Protein AF-A0A1M5ZUB9-F1 (afdb_monomer)

Organism: NCBI:txid1121420

Radius of gyration: 14.53 Å; Cα contacts (8 Å, |Δi|>4): 136; chains: 1; bounding box: 34×22×51 Å

Foldseek 3Di:
DDDPPPQDDKDKWKKFKAAPPQDLCVLVLLVVVVVVCVVFKAWDDKPPPPSVPRHVRSVCCNPPGIITIIIGSDDPVSVVVVDVVSGDIDIDTPD

Nearest PDB structures (foldseek):
  5etl-assembly2_B  TM=5.785E-01  e=8.683E-02  Escherichia coli
  8jde-assembly1_A  TM=3.654E-01  e=3.218E+00  Mus musculus
  8jdu-assembly1_A  TM=3.564E-01  e=2.841E+00  Mus musculus
  6fyc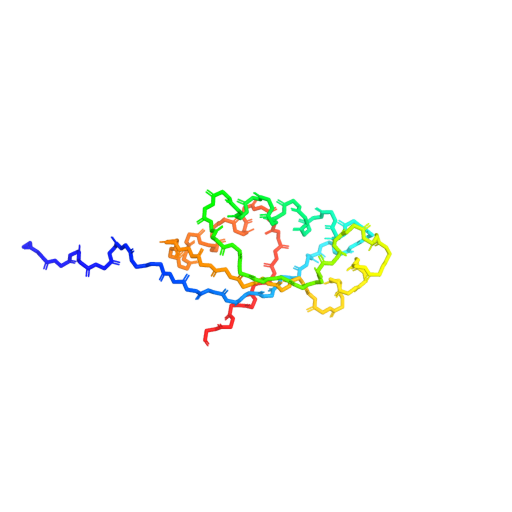-assembly1_B-2  TM=3.547E-01  e=5.637E+00  Streptomyces maritimus

Sequence (95 aa):
MMLKQAKNMEREYCITIHFEESGEADNEKALLLLYCMMKFADIIHYYPTDLVSDKECARIIKEEGFRIQFKTRYEPYELRAFFSKKCSFDIDVGI

Structure (mmCIF, N/CA/C/O backbone):
data_AF-A0A1M5ZUB9-F1
#
_entry.id   AF-A0A1M5ZUB9-F1
#
loop_
_atom_site.group_PDB
_atom_site.id
_atom_site.type_symbol
_atom_site.label_atom_id
_atom_site.label_alt_id
_atom_site.label_comp_id
_atom_site.label_asym_id
_atom_site.label_entity_id
_atom_site.label_seq_id
_atom_site.pdbx_PDB_ins_code
_atom_site.Cartn_x
_atom_site.Cartn_y
_atom_site.Cartn_z
_atom_site.occupancy
_atom_site.B_iso_or_equiv
_atom_site.auth_seq_id
_atom_site.auth_comp_id
_atom_site.auth_asym_id
_atom_site.auth_atom_id
_atom_site.pdbx_PDB_model_num
ATOM 1 N N . MET A 1 1 ? -18.624 4.166 37.215 1.00 50.47 1 MET A N 1
ATOM 2 C CA . MET A 1 1 ? -18.421 3.351 35.997 1.00 50.47 1 MET A CA 1
ATOM 3 C C . MET A 1 1 ? -19.287 3.979 34.920 1.00 50.47 1 MET A C 1
ATOM 5 O O . MET A 1 1 ? -20.479 4.010 35.162 1.00 50.47 1 MET A O 1
ATOM 9 N N . MET A 1 2 ? -18.713 4.572 33.863 1.00 51.38 2 MET A N 1
ATOM 10 C CA . MET A 1 2 ? -19.348 4.892 32.561 1.00 51.38 2 MET A CA 1
ATOM 11 C C . MET A 1 2 ? -18.544 5.975 31.829 1.00 51.38 2 MET A C 1
ATOM 13 O O . MET A 1 2 ? -18.458 7.100 32.302 1.00 51.38 2 MET A O 1
ATOM 17 N N . LEU A 1 3 ? -17.951 5.582 30.698 1.00 48.00 3 LEU A N 1
ATOM 18 C CA . LEU A 1 3 ? -17.842 6.300 29.416 1.00 48.00 3 LEU A CA 1
ATOM 19 C C . LEU A 1 3 ? -16.929 5.449 28.514 1.00 48.00 3 LEU A C 1
ATOM 21 O O . LEU A 1 3 ? -15.727 5.662 28.411 1.00 48.00 3 LEU A O 1
ATOM 25 N N . LYS A 1 4 ? -17.499 4.411 27.899 1.00 46.53 4 LYS A N 1
ATOM 26 C CA . LYS A 1 4 ? -16.890 3.701 26.760 1.00 46.53 4 LYS A CA 1
ATOM 27 C C . LYS A 1 4 ? -17.908 3.657 25.624 1.00 46.53 4 LYS A C 1
ATOM 29 O O . LYS A 1 4 ? -18.319 2.599 25.178 1.00 46.53 4 LYS A O 1
ATOM 34 N N . GLN A 1 5 ? -18.356 4.831 25.197 1.00 50.22 5 GLN A N 1
ATOM 35 C CA . GLN A 1 5 ? -19.191 4.996 24.008 1.00 50.22 5 GLN A CA 1
ATOM 36 C C . GLN A 1 5 ? -18.395 5.830 23.001 1.00 50.22 5 GLN A C 1
ATOM 38 O O . GLN A 1 5 ? -18.611 7.026 22.869 1.00 50.22 5 GLN A O 1
ATOM 43 N N . ALA A 1 6 ? -17.405 5.191 22.372 1.00 53.03 6 ALA A N 1
ATOM 44 C CA . ALA A 1 6 ? -16.739 5.677 21.155 1.00 53.03 6 ALA A CA 1
ATOM 45 C C . ALA A 1 6 ? -16.037 4.538 20.381 1.00 53.03 6 ALA A C 1
ATOM 47 O O . ALA A 1 6 ? -15.125 4.785 19.606 1.00 53.03 6 ALA A O 1
ATOM 48 N N . LYS A 1 7 ? -16.406 3.269 20.605 1.00 53.03 7 LYS A N 1
ATOM 49 C CA . LYS A 1 7 ? -15.787 2.116 19.932 1.00 53.03 7 LYS A CA 1
ATOM 50 C C . LYS A 1 7 ? -16.770 1.537 18.923 1.00 53.03 7 LYS A C 1
ATOM 52 O O . LYS A 1 7 ? -17.470 0.602 19.285 1.00 53.03 7 LYS A O 1
ATOM 57 N N . ASN A 1 8 ? -16.889 2.156 17.742 1.00 59.25 8 ASN A N 1
ATOM 58 C CA . ASN A 1 8 ? -17.361 1.495 16.504 1.00 59.25 8 ASN A CA 1
ATOM 59 C C . ASN A 1 8 ? -17.527 2.412 15.274 1.00 59.25 8 ASN A C 1
ATOM 61 O O . ASN A 1 8 ? -18.067 1.957 14.269 1.00 59.25 8 ASN A O 1
ATOM 65 N N . MET A 1 9 ? -17.109 3.679 15.307 1.00 76.50 9 MET A N 1
ATOM 66 C CA . MET A 1 9 ? -17.244 4.532 14.122 1.00 76.50 9 MET A CA 1
ATOM 67 C C . MET A 1 9 ? -16.112 4.239 13.141 1.00 76.50 9 MET A C 1
ATOM 69 O O . MET A 1 9 ? -14.941 4.361 13.493 1.00 76.50 9 MET A O 1
ATOM 73 N N . GLU A 1 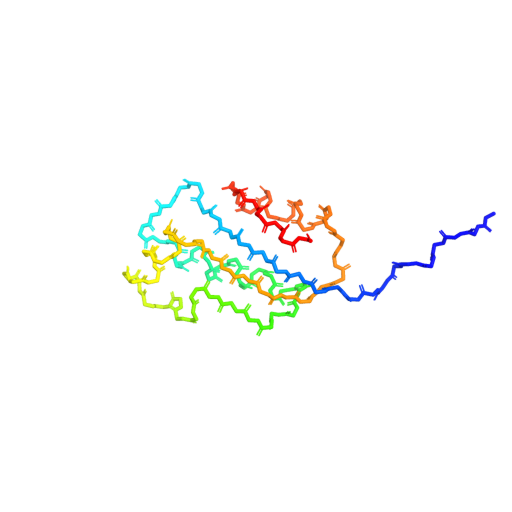10 ? -16.471 3.840 11.923 1.00 86.19 10 GLU A N 1
ATOM 74 C CA . GLU A 1 10 ? -15.528 3.786 10.809 1.00 86.19 10 GLU A CA 1
ATOM 75 C C . GLU A 1 10 ? -15.001 5.191 10.530 1.00 86.19 10 GLU A C 1
ATOM 77 O O . GLU A 1 10 ? -15.764 6.158 10.456 1.00 86.19 10 GLU A O 1
ATOM 82 N N . ARG A 1 11 ? -13.680 5.298 10.421 1.00 88.25 11 ARG A N 1
ATOM 83 C CA . ARG A 1 11 ? -12.968 6.534 10.120 1.00 88.25 11 ARG A CA 1
ATOM 84 C C . ARG A 1 11 ? -12.291 6.381 8.779 1.00 88.25 11 ARG A C 1
ATOM 86 O O . ARG A 1 11 ? -11.806 5.305 8.433 1.00 88.25 11 ARG A O 1
ATOM 93 N N . GLU A 1 12 ? -12.276 7.475 8.044 1.00 92.19 12 GLU A N 1
ATOM 94 C CA . GLU A 1 12 ? -11.569 7.573 6.783 1.00 92.19 12 GLU A CA 1
ATOM 95 C C . GLU A 1 12 ? -10.167 8.127 7.026 1.00 92.19 12 GLU A C 1
ATOM 97 O O . GLU A 1 12 ? -9.988 9.050 7.822 1.00 92.19 12 GLU A O 1
ATOM 102 N N . TYR A 1 13 ? -9.187 7.541 6.350 1.00 90.44 13 TYR A N 1
ATOM 103 C CA . TYR A 1 13 ? -7.787 7.920 6.428 1.00 90.44 13 TYR A CA 1
ATOM 104 C C . TYR A 1 13 ? -7.218 8.083 5.026 1.00 90.44 13 TYR A C 1
ATOM 106 O O . TYR A 1 13 ? -7.500 7.276 4.139 1.00 90.44 13 TYR A O 1
ATOM 114 N N . CYS A 1 14 ? -6.363 9.091 4.875 1.00 90.50 14 CYS A N 1
ATOM 115 C CA . CYS A 1 14 ? -5.499 9.285 3.721 1.00 90.50 14 CYS A CA 1
ATOM 116 C C . CYS A 1 14 ? -4.053 9.200 4.201 1.00 90.50 14 CYS A C 1
ATOM 118 O O . CYS A 1 14 ? -3.645 9.968 5.072 1.00 90.50 14 CYS A O 1
ATOM 120 N N . ILE A 1 15 ? -3.293 8.258 3.651 1.00 89.62 15 ILE A N 1
ATOM 121 C CA . ILE A 1 15 ? -1.881 8.075 3.991 1.00 89.62 15 ILE A CA 1
ATOM 122 C C . ILE A 1 15 ? -1.028 8.074 2.730 1.00 89.62 15 ILE A C 1
ATOM 124 O O . ILE A 1 15 ? -1.466 7.598 1.679 1.00 89.62 15 ILE A O 1
ATOM 128 N N . THR A 1 16 ? 0.199 8.563 2.872 1.00 89.94 16 THR A N 1
ATOM 129 C CA . THR A 1 16 ? 1.264 8.415 1.878 1.00 89.94 16 THR A CA 1
ATOM 130 C C . THR A 1 16 ? 2.377 7.575 2.485 1.00 89.94 16 THR A C 1
ATOM 132 O O . THR A 1 16 ? 2.795 7.816 3.617 1.00 89.94 16 THR A O 1
ATOM 135 N N . ILE A 1 17 ? 2.834 6.571 1.742 1.00 86.38 17 ILE A N 1
ATOM 136 C CA . ILE A 1 17 ? 3.805 5.584 2.204 1.00 86.38 17 ILE A CA 1
ATOM 137 C C . ILE A 1 17 ? 5.065 5.668 1.355 1.00 86.38 17 ILE A C 1
ATOM 139 O O . ILE A 1 17 ? 5.006 5.469 0.142 1.00 86.38 17 ILE A O 1
ATOM 143 N N . HIS A 1 18 ? 6.204 5.886 2.007 1.00 84.81 18 HIS A N 1
ATOM 144 C CA . HIS A 1 18 ? 7.519 5.820 1.376 1.00 84.81 18 HIS A CA 1
ATOM 145 C C . HIS A 1 18 ? 8.259 4.575 1.857 1.00 84.81 18 HIS A C 1
ATOM 147 O O . HIS A 1 18 ? 8.417 4.369 3.061 1.00 84.81 18 HIS A O 1
ATOM 153 N N . PHE A 1 19 ? 8.712 3.748 0.913 1.00 82.25 19 PHE A N 1
ATOM 154 C CA . PHE A 1 19 ? 9.453 2.526 1.206 1.00 82.25 19 PHE A CA 1
ATOM 155 C C . PHE A 1 19 ? 10.918 2.862 1.530 1.00 82.25 19 PHE A C 1
ATOM 157 O O . PHE A 1 19 ? 11.602 3.429 0.682 1.00 82.25 19 PHE A O 1
ATOM 164 N N . GLU A 1 20 ? 11.412 2.520 2.733 1.00 70.50 20 GLU A N 1
ATOM 165 C CA . GLU A 1 20 ? 12.808 2.806 3.132 1.00 70.50 20 GLU A CA 1
ATOM 166 C C . GLU A 1 20 ? 13.825 2.189 2.160 1.00 70.50 20 GLU A C 1
ATOM 168 O O . GLU A 1 20 ? 14.741 2.862 1.693 1.00 70.50 20 GLU A O 1
ATOM 173 N N . GLU A 1 21 ? 13.622 0.926 1.782 1.00 70.44 21 GLU A N 1
ATOM 174 C CA . GLU A 1 21 ? 14.393 0.259 0.729 1.00 70.44 21 GLU A CA 1
ATOM 175 C C . GLU A 1 21 ? 13.671 0.377 -0.615 1.00 70.44 21 GLU A C 1
ATOM 177 O O . GLU A 1 21 ? 13.248 -0.630 -1.189 1.00 70.44 21 GLU A O 1
ATOM 182 N N . SER A 1 22 ? 13.466 1.608 -1.091 1.00 66.38 22 SER A N 1
ATOM 183 C CA . SER A 1 22 ? 12.846 1.827 -2.402 1.00 66.38 22 SER A CA 1
ATOM 184 C C . SER A 1 22 ? 13.669 1.189 -3.527 1.00 66.38 22 SER A C 1
ATOM 186 O O . SER A 1 22 ? 14.889 1.361 -3.620 1.00 66.38 22 SER A O 1
ATOM 188 N N . GLY A 1 23 ? 13.009 0.434 -4.397 1.00 71.19 23 GLY A N 1
ATOM 189 C CA . GLY A 1 23 ? 13.658 -0.367 -5.428 1.00 71.19 23 GLY A CA 1
ATOM 190 C C . GLY A 1 23 ? 12.710 -0.793 -6.541 1.00 71.19 23 GLY A C 1
ATOM 191 O O . GLY A 1 23 ? 11.554 -0.387 -6.591 1.00 71.19 23 GLY A O 1
ATOM 192 N N . GLU A 1 24 ? 13.212 -1.633 -7.446 1.00 70.44 24 GLU A N 1
ATOM 193 C CA . GLU A 1 24 ? 12.466 -2.060 -8.640 1.00 70.44 24 GLU A CA 1
ATOM 194 C C . GLU A 1 24 ? 11.160 -2.800 -8.309 1.00 70.44 24 GLU A C 1
ATOM 196 O O . GLU A 1 24 ? 10.250 -2.780 -9.119 1.00 70.44 24 GLU A O 1
ATOM 201 N N . ALA A 1 25 ? 11.040 -3.372 -7.107 1.00 80.12 25 ALA A N 1
ATOM 202 C CA . ALA A 1 25 ? 9.870 -4.127 -6.653 1.00 80.12 25 ALA A CA 1
ATOM 203 C C . ALA A 1 25 ? 8.906 -3.321 -5.750 1.00 80.12 25 ALA A C 1
ATOM 205 O O . ALA A 1 25 ? 8.141 -3.897 -4.973 1.00 80.12 25 ALA A O 1
ATOM 206 N N . ASP A 1 26 ? 8.955 -1.986 -5.761 1.00 82.38 26 ASP A N 1
ATOM 207 C CA . ASP A 1 26 ? 8.098 -1.168 -4.884 1.00 82.38 26 ASP A CA 1
ATOM 208 C C . ASP A 1 26 ? 6.604 -1.274 -5.222 1.00 82.38 26 ASP A C 1
ATOM 210 O O . ASP A 1 26 ? 5.752 -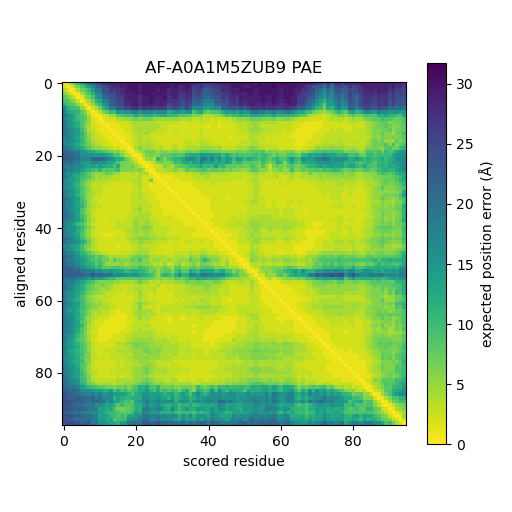1.225 -4.334 1.00 82.38 26 ASP A O 1
ATOM 214 N N . ASN A 1 27 ? 6.283 -1.511 -6.490 1.00 85.50 27 ASN A N 1
ATOM 215 C CA . ASN A 1 27 ? 4.947 -1.871 -6.958 1.00 85.50 27 ASN A CA 1
ATOM 216 C C . ASN A 1 27 ? 4.448 -3.195 -6.344 1.00 85.50 27 ASN A C 1
ATOM 218 O O . ASN A 1 27 ? 3.308 -3.260 -5.879 1.00 85.50 27 ASN A O 1
ATOM 222 N N . GLU A 1 28 ? 5.295 -4.227 -6.255 1.00 86.12 28 GLU A N 1
ATOM 223 C CA . GLU A 1 28 ? 4.944 -5.505 -5.619 1.00 86.12 28 GLU A CA 1
ATOM 224 C C . GLU A 1 28 ? 4.698 -5.335 -4.114 1.00 86.12 28 GLU A C 1
ATOM 226 O O . GLU A 1 28 ? 3.742 -5.890 -3.558 1.00 86.12 28 GLU A O 1
ATOM 231 N N . LYS A 1 29 ? 5.525 -4.521 -3.442 1.00 87.25 29 LYS A N 1
ATOM 232 C CA . LYS A 1 29 ? 5.346 -4.203 -2.017 1.00 87.25 29 LYS A CA 1
ATOM 233 C C . LYS A 1 29 ? 4.044 -3.433 -1.775 1.00 87.25 29 LYS A C 1
ATOM 235 O O . LYS A 1 29 ? 3.313 -3.764 -0.838 1.00 87.25 29 LYS A O 1
ATOM 240 N N . ALA A 1 30 ? 3.728 -2.448 -2.619 1.00 89.50 30 ALA A N 1
ATOM 241 C CA . ALA A 1 30 ? 2.467 -1.708 -2.567 1.00 89.50 30 ALA A CA 1
ATOM 242 C C . ALA A 1 30 ? 1.255 -2.626 -2.788 1.00 89.50 30 ALA A C 1
ATOM 244 O O . ALA A 1 30 ? 0.274 -2.547 -2.044 1.00 89.50 30 ALA A O 1
ATOM 245 N N . LEU A 1 31 ? 1.348 -3.561 -3.737 1.00 89.81 31 LEU A N 1
ATOM 246 C CA . LEU A 1 31 ? 0.302 -4.546 -4.004 1.00 89.81 31 LEU A CA 1
ATOM 247 C C . LEU A 1 31 ? 0.073 -5.478 -2.802 1.00 89.81 31 LEU A C 1
ATOM 249 O O . LEU A 1 31 ? -1.066 -5.687 -2.376 1.00 89.81 31 LEU A O 1
ATOM 253 N N . LEU A 1 32 ? 1.145 -6.005 -2.202 1.00 88.88 32 LEU A N 1
ATOM 254 C CA . LEU A 1 32 ? 1.053 -6.845 -1.005 1.00 88.88 32 LEU A CA 1
ATOM 255 C C . LEU A 1 32 ? 0.431 -6.089 0.176 1.00 88.88 32 LEU A C 1
ATOM 257 O O . LEU A 1 32 ? -0.375 -6.654 0.927 1.00 88.88 32 LEU A O 1
ATOM 261 N N . LEU A 1 33 ? 0.800 -4.820 0.349 1.00 89.56 33 LEU A N 1
ATOM 262 C CA . LEU A 1 33 ? 0.248 -3.970 1.392 1.00 89.56 33 LEU A CA 1
ATOM 263 C C . LEU A 1 33 ? -1.254 -3.747 1.192 1.00 89.56 33 LEU A C 1
ATOM 265 O O . LEU A 1 33 ? -2.018 -3.930 2.142 1.00 89.56 33 LEU A O 1
ATOM 269 N N . LEU A 1 34 ? -1.675 -3.439 -0.037 1.00 91.06 34 LEU A N 1
ATOM 270 C CA . LEU A 1 34 ? -3.078 -3.267 -0.403 1.00 91.06 34 LEU A CA 1
ATOM 271 C C . LEU A 1 34 ? -3.901 -4.513 -0.039 1.00 91.06 34 LEU A C 1
ATOM 273 O O . LEU A 1 34 ? -4.909 -4.410 0.662 1.00 91.06 34 LEU A O 1
ATOM 277 N N . TYR A 1 35 ? -3.418 -5.705 -0.405 1.00 90.75 35 TYR A N 1
ATOM 278 C CA . TYR A 1 35 ? -4.065 -6.970 -0.039 1.00 90.75 35 TYR A CA 1
ATOM 279 C C . TYR A 1 35 ? -4.118 -7.217 1.471 1.00 90.75 35 TYR A C 1
ATOM 281 O O . TYR A 1 35 ? -5.071 -7.816 1.973 1.00 90.75 35 TYR A O 1
ATOM 289 N N . CYS A 1 36 ? -3.100 -6.792 2.221 1.00 90.56 36 CYS A N 1
ATOM 290 C CA . CYS A 1 36 ? -3.135 -6.887 3.677 1.00 90.56 36 CYS A CA 1
ATOM 291 C C . CYS A 1 36 ? -4.179 -5.938 4.280 1.00 90.56 36 CYS A C 1
ATOM 293 O O . CYS A 1 36 ? -4.886 -6.346 5.201 1.00 90.56 36 CYS A O 1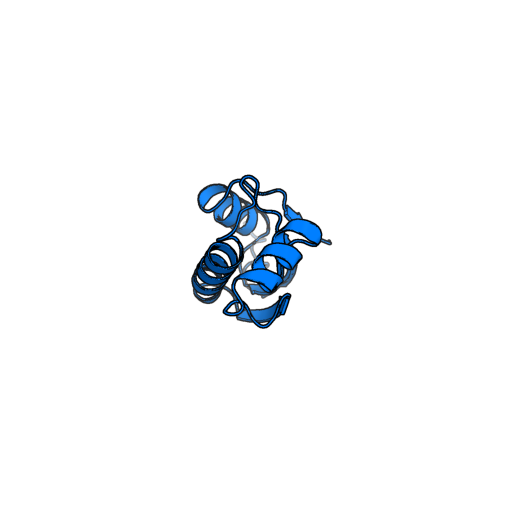
ATOM 295 N N . MET A 1 37 ? -4.286 -4.713 3.760 1.00 91.94 37 MET A N 1
ATOM 296 C CA . MET A 1 37 ? -5.239 -3.703 4.228 1.00 91.94 37 MET A CA 1
ATOM 297 C C . MET A 1 37 ? -6.688 -4.099 3.955 1.00 91.94 37 MET A C 1
ATOM 299 O O . MET A 1 37 ? -7.521 -3.971 4.847 1.00 91.94 37 MET A O 1
ATOM 303 N N . MET A 1 38 ? -6.971 -4.702 2.797 1.00 92.12 38 MET A N 1
ATOM 304 C CA . MET A 1 38 ? -8.304 -5.213 2.437 1.00 92.12 38 MET A CA 1
ATOM 305 C C . MET A 1 38 ? -8.888 -6.227 3.440 1.00 92.12 38 MET A C 1
ATOM 307 O O . MET A 1 38 ? -10.076 -6.527 3.398 1.00 92.12 38 MET A O 1
ATOM 311 N N . LYS A 1 39 ? -8.080 -6.769 4.362 1.00 91.69 39 LYS A N 1
ATOM 312 C CA . LYS A 1 39 ? -8.553 -7.671 5.427 1.00 91.69 39 LYS A CA 1
ATOM 313 C C . LYS A 1 39 ? -9.230 -6.945 6.592 1.00 91.69 39 LYS A C 1
ATOM 315 O O . LYS A 1 39 ? -9.908 -7.598 7.381 1.00 91.69 39 LYS A O 1
ATOM 320 N N . PHE A 1 40 ? -8.998 -5.642 6.752 1.00 90.44 40 PHE A N 1
ATOM 321 C CA . PHE A 1 40 ? -9.492 -4.854 7.891 1.00 90.44 40 PHE A CA 1
ATOM 322 C C . PHE A 1 40 ? -9.927 -3.424 7.526 1.00 90.44 40 PHE A C 1
ATOM 324 O O . PHE A 1 40 ? -10.351 -2.664 8.404 1.00 90.44 40 PHE A O 1
ATOM 331 N N . ALA A 1 41 ? -9.802 -3.038 6.259 1.00 92.94 41 ALA A N 1
ATOM 332 C CA . ALA A 1 41 ? -10.129 -1.719 5.754 1.00 92.94 41 ALA A CA 1
ATOM 333 C C . ALA A 1 41 ? -10.808 -1.807 4.384 1.00 92.94 41 ALA A C 1
ATOM 335 O O . ALA A 1 41 ? -10.414 -2.608 3.534 1.00 92.94 41 ALA A O 1
ATOM 336 N N . ASP A 1 42 ? -11.772 -0.920 4.166 1.00 94.12 42 ASP A N 1
ATOM 337 C CA . ASP A 1 42 ? -12.393 -0.698 2.870 1.00 94.12 42 ASP A CA 1
ATOM 338 C C . ASP A 1 42 ? -11.552 0.313 2.093 1.00 94.12 42 ASP A C 1
ATOM 340 O O . ASP A 1 42 ? -11.482 1.494 2.445 1.00 94.12 42 ASP A O 1
ATOM 344 N N . ILE A 1 43 ? -10.878 -0.154 1.043 1.00 94.62 43 ILE A N 1
ATOM 345 C CA . ILE A 1 43 ? -10.074 0.707 0.176 1.00 94.62 43 ILE A CA 1
ATOM 346 C C . ILE A 1 43 ? -11.006 1.515 -0.725 1.00 94.62 43 ILE A C 1
ATOM 348 O O . ILE A 1 43 ? -11.776 0.947 -1.496 1.00 94.62 43 ILE A O 1
ATOM 352 N N . ILE A 1 44 ? -10.908 2.839 -0.644 1.00 93.06 44 ILE A N 1
ATOM 353 C CA . ILE A 1 44 ? -11.706 3.766 -1.452 1.00 93.06 44 ILE A CA 1
ATOM 354 C C . ILE A 1 44 ? -10.933 4.115 -2.722 1.00 93.06 44 ILE A C 1
ATOM 356 O O . ILE A 1 44 ? -11.438 3.939 -3.827 1.00 93.06 44 ILE A O 1
ATOM 360 N N . HIS A 1 45 ? -9.687 4.567 -2.559 1.00 93.56 45 HIS A N 1
ATOM 361 C CA . HIS A 1 45 ? -8.802 4.950 -3.655 1.00 93.56 45 HIS A CA 1
ATOM 362 C C . HIS A 1 45 ? -7.344 4.655 -3.304 1.00 93.56 45 HIS A C 1
ATOM 364 O O . HIS A 1 45 ? -6.958 4.662 -2.138 1.00 93.56 45 HIS A O 1
ATOM 370 N N . TYR A 1 46 ? -6.520 4.427 -4.321 1.00 94.44 46 TYR A N 1
ATOM 371 C CA . TYR A 1 46 ? -5.072 4.374 -4.177 1.00 94.44 46 TYR A CA 1
ATOM 372 C C . TYR A 1 46 ? -4.394 4.888 -5.448 1.00 94.44 46 TYR A C 1
ATOM 374 O O . TYR A 1 46 ? -4.988 4.874 -6.528 1.00 94.44 46 TYR A O 1
ATOM 382 N N . TYR A 1 47 ? -3.163 5.367 -5.308 1.00 91.81 47 TYR A N 1
ATOM 383 C CA . TYR A 1 47 ? -2.347 5.863 -6.409 1.00 91.81 47 TYR A CA 1
ATOM 384 C C . TYR A 1 47 ? -0.876 5.475 -6.199 1.00 91.81 47 TYR A C 1
ATOM 386 O O . TYR A 1 47 ? -0.377 5.656 -5.082 1.00 91.81 47 TYR A O 1
ATOM 394 N N . PRO A 1 48 ? -0.172 4.999 -7.245 1.00 91.75 48 PRO A N 1
ATOM 395 C CA . PRO A 1 48 ? -0.645 4.741 -8.619 1.00 91.75 48 PRO A CA 1
ATOM 396 C C . PRO A 1 48 ? -1.692 3.615 -8.725 1.00 91.75 48 PRO A C 1
ATOM 398 O O . PRO A 1 48 ? -1.699 2.684 -7.925 1.00 91.75 48 PRO A O 1
ATOM 401 N N . THR A 1 49 ? -2.611 3.719 -9.695 1.00 86.44 49 THR A N 1
ATOM 402 C CA . THR A 1 49 ? -3.753 2.792 -9.854 1.00 86.44 49 THR A CA 1
ATOM 403 C C . THR A 1 49 ? -3.378 1.467 -10.520 1.00 86.44 49 THR A C 1
ATOM 405 O O . THR A 1 49 ? -3.975 0.436 -10.205 1.00 86.44 49 THR A O 1
ATOM 408 N N . ASP A 1 50 ? -2.387 1.483 -11.413 1.00 83.19 50 ASP A N 1
ATOM 409 C CA . ASP A 1 50 ? -1.849 0.298 -12.082 1.00 83.19 50 ASP A CA 1
ATOM 410 C C . ASP A 1 50 ? -0.546 -0.158 -11.413 1.00 83.19 50 ASP A C 1
ATOM 412 O O . ASP A 1 50 ? 0.551 0.241 -11.800 1.00 83.19 50 ASP A O 1
ATOM 416 N N . LEU A 1 51 ? -0.689 -1.009 -10.395 1.00 82.94 51 LEU A N 1
ATOM 417 C CA . LEU A 1 51 ? 0.438 -1.611 -9.675 1.00 82.94 51 LEU A CA 1
ATOM 418 C C . LEU A 1 51 ? 1.131 -2.737 -10.467 1.00 82.94 51 LEU A C 1
ATOM 420 O O . LEU A 1 51 ? 2.153 -3.257 -10.025 1.00 82.94 51 LEU A O 1
ATOM 424 N N . VAL A 1 52 ? 0.588 -3.142 -11.620 1.00 76.25 52 VAL A N 1
ATOM 425 C CA . VAL A 1 52 ? 1.125 -4.246 -12.434 1.00 76.25 52 VAL A CA 1
ATOM 426 C C . VAL A 1 52 ? 2.121 -3.727 -13.484 1.00 76.25 52 VAL A C 1
ATOM 428 O O . VAL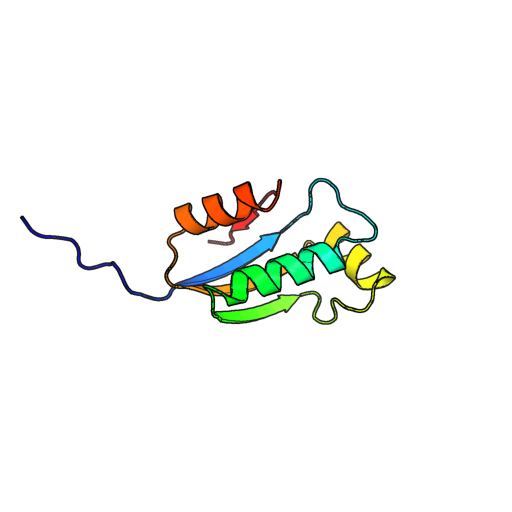 A 1 52 ? 2.940 -4.489 -13.998 1.00 76.25 52 VAL A O 1
ATOM 431 N N . SER A 1 53 ? 2.119 -2.420 -13.766 1.00 71.44 53 SER A N 1
ATOM 432 C CA . SER A 1 53 ? 3.107 -1.766 -14.631 1.00 71.44 53 SER A CA 1
ATOM 433 C C . SER A 1 53 ? 4.449 -1.573 -13.912 1.00 71.44 53 SER A C 1
ATOM 435 O O . SER A 1 53 ? 4.705 -0.545 -13.288 1.00 71.44 53 SER A O 1
ATOM 437 N N . ASP A 1 54 ? 5.318 -2.579 -14.011 1.00 65.62 54 ASP A N 1
ATOM 438 C CA . ASP A 1 54 ? 6.514 -2.746 -13.172 1.00 65.62 54 ASP A CA 1
ATOM 439 C C . ASP A 1 54 ? 7.462 -1.531 -13.147 1.00 65.62 54 ASP A C 1
ATOM 441 O O . ASP A 1 54 ? 7.880 -1.062 -12.093 1.00 65.62 54 ASP A O 1
ATOM 445 N N . LYS A 1 55 ? 7.747 -0.931 -14.309 1.00 73.94 55 LYS A N 1
ATOM 446 C CA . LYS A 1 55 ? 8.792 0.105 -14.403 1.00 73.94 55 LYS A CA 1
ATOM 447 C C . LYS A 1 55 ? 8.330 1.50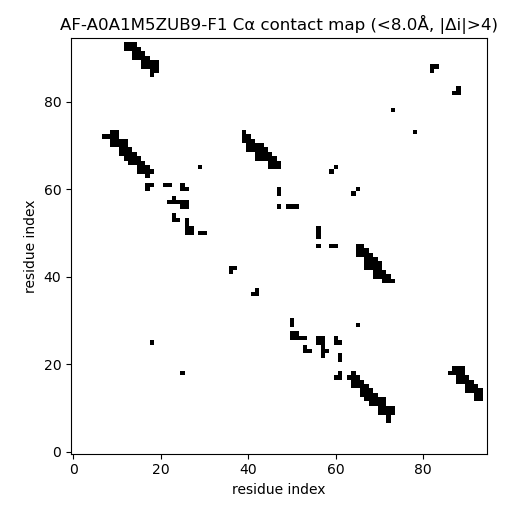6 -14.031 1.00 73.94 55 LYS A C 1
ATOM 449 O O . LYS A 1 55 ? 9.080 2.246 -13.402 1.00 73.94 55 LYS A O 1
ATOM 454 N N . GLU A 1 56 ? 7.124 1.885 -14.438 1.00 83.19 56 GLU A N 1
ATOM 455 C CA . GLU A 1 56 ? 6.639 3.247 -14.202 1.00 83.19 56 GLU A CA 1
ATOM 456 C C . GLU A 1 56 ? 5.980 3.368 -12.828 1.00 83.19 56 GLU A C 1
ATOM 458 O O . GLU A 1 56 ? 6.178 4.360 -12.132 1.00 83.19 56 GLU A O 1
ATOM 463 N N . CYS A 1 57 ? 5.276 2.325 -12.379 1.00 85.88 57 CYS A N 1
ATOM 464 C CA . CYS A 1 57 ? 4.667 2.310 -11.056 1.00 85.88 57 CYS A CA 1
ATOM 465 C C . CYS A 1 57 ? 5.719 2.348 -9.943 1.00 85.88 57 CYS A C 1
ATOM 467 O O . CYS A 1 57 ? 5.581 3.138 -9.009 1.00 85.88 57 CYS A O 1
ATOM 469 N N . ALA A 1 58 ? 6.768 1.522 -10.032 1.00 86.19 58 ALA A N 1
ATOM 470 C CA . ALA A 1 58 ? 7.836 1.516 -9.034 1.00 86.19 58 ALA A CA 1
ATOM 471 C C . ALA A 1 58 ? 8.529 2.886 -8.954 1.00 86.19 58 ALA A C 1
ATOM 473 O O . ALA A 1 58 ? 8.798 3.385 -7.862 1.00 86.19 58 ALA A O 1
ATOM 474 N N . ARG A 1 59 ? 8.736 3.544 -10.105 1.00 86.62 59 ARG A N 1
ATOM 475 C CA . ARG A 1 59 ? 9.291 4.901 -10.173 1.00 86.62 59 ARG A CA 1
ATOM 476 C C . ARG A 1 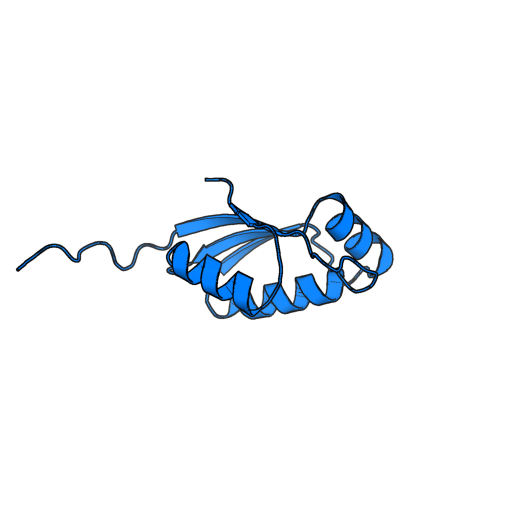59 ? 8.390 5.927 -9.480 1.00 86.62 59 ARG A C 1
ATOM 478 O O . ARG A 1 59 ? 8.879 6.670 -8.636 1.00 86.62 59 ARG A O 1
ATOM 485 N N . ILE A 1 60 ? 7.091 5.933 -9.787 1.00 89.19 60 ILE A N 1
ATOM 486 C CA . ILE A 1 60 ? 6.116 6.840 -9.155 1.00 89.19 60 ILE A CA 1
ATOM 487 C C . ILE A 1 60 ? 6.075 6.615 -7.641 1.00 89.19 60 ILE A C 1
ATOM 489 O O . ILE A 1 60 ? 6.143 7.572 -6.882 1.00 89.19 60 ILE A O 1
ATOM 493 N N . ILE A 1 61 ? 6.016 5.362 -7.182 1.00 89.25 61 ILE A N 1
ATOM 494 C CA . ILE A 1 61 ? 5.990 5.047 -5.745 1.00 89.25 61 ILE A CA 1
ATOM 495 C C . ILE A 1 61 ? 7.263 5.532 -5.048 1.00 89.25 61 ILE A C 1
ATOM 497 O O . ILE A 1 61 ? 7.197 6.043 -3.932 1.00 89.25 61 ILE A O 1
ATOM 501 N N . LYS A 1 62 ? 8.418 5.395 -5.700 1.00 85.75 62 LYS A N 1
ATOM 502 C CA . LYS A 1 62 ? 9.692 5.867 -5.163 1.00 85.75 62 LYS A CA 1
ATOM 503 C C . LYS A 1 62 ? 9.772 7.393 -5.075 1.00 85.75 62 LYS A C 1
ATOM 505 O O . LYS A 1 62 ? 10.331 7.907 -4.111 1.00 85.75 62 LYS A O 1
ATOM 510 N N . GLU A 1 63 ? 9.267 8.105 -6.079 1.00 87.81 63 GLU A N 1
ATOM 511 C CA . GLU A 1 63 ? 9.361 9.569 -6.163 1.00 87.81 63 GLU A CA 1
ATOM 512 C C . GLU A 1 63 ? 8.257 10.290 -5.374 1.00 87.81 63 GLU A C 1
ATOM 514 O O . GLU A 1 63 ? 8.523 11.311 -4.743 1.00 87.81 63 GLU A O 1
ATOM 519 N N . GLU A 1 64 ? 7.029 9.771 -5.404 1.00 89.44 64 GLU A N 1
ATOM 520 C CA . GLU A 1 64 ? 5.824 10.434 -4.883 1.00 89.44 64 GLU A CA 1
ATOM 521 C C . GLU A 1 64 ? 5.196 9.718 -3.674 1.00 89.44 64 GLU A C 1
ATOM 523 O O . GLU A 1 64 ? 4.300 10.264 -3.022 1.00 89.44 64 GLU A O 1
ATOM 528 N N . GLY A 1 65 ? 5.638 8.493 -3.378 1.00 88.50 65 GLY A N 1
ATOM 529 C CA . GLY A 1 65 ? 5.033 7.628 -2.372 1.00 88.50 65 GLY A CA 1
ATOM 530 C C . GLY A 1 65 ? 3.790 6.887 -2.874 1.00 88.50 65 GLY A C 1
ATOM 531 O O . GLY A 1 65 ? 3.135 7.258 -3.850 1.00 88.50 65 GLY A O 1
ATOM 532 N N . PHE A 1 66 ? 3.432 5.810 -2.175 1.00 91.06 66 PHE A N 1
ATOM 533 C CA . PHE A 1 66 ? 2.188 5.083 -2.409 1.00 91.06 66 PHE A CA 1
ATOM 534 C C . PHE A 1 66 ? 1.061 5.686 -1.571 1.00 91.06 66 PHE A C 1
ATOM 536 O O . PHE A 1 66 ? 1.102 5.661 -0.338 1.00 91.06 66 PHE A O 1
ATOM 543 N N . ARG A 1 67 ? 0.051 6.245 -2.238 1.00 93.00 67 ARG A N 1
ATOM 544 C CA . ARG A 1 67 ? -1.051 6.963 -1.589 1.00 93.00 67 ARG A CA 1
ATOM 545 C C . ARG A 1 67 ? -2.267 6.063 -1.486 1.00 93.00 67 ARG A C 1
ATOM 547 O O . ARG A 1 67 ? -2.667 5.461 -2.479 1.00 93.00 67 ARG A O 1
ATOM 554 N N . ILE A 1 68 ? -2.879 5.999 -0.307 1.00 92.88 68 ILE A N 1
ATOM 555 C CA . ILE A 1 68 ? -4.045 5.149 -0.049 1.00 92.88 68 ILE A CA 1
ATOM 556 C C . ILE A 1 68 ? -5.084 5.931 0.751 1.00 92.88 68 ILE A C 1
ATOM 558 O O . ILE A 1 68 ? -4.780 6.498 1.801 1.00 92.88 68 ILE A O 1
ATOM 562 N N . GLN A 1 69 ? -6.320 5.905 0.267 1.00 94.06 69 GLN A N 1
ATOM 563 C CA . GLN A 1 69 ? -7.513 6.387 0.947 1.00 94.06 69 GLN A CA 1
ATOM 564 C C . GLN A 1 69 ? -8.389 5.190 1.312 1.00 94.06 69 GLN A C 1
ATOM 566 O O . GLN A 1 69 ? -8.778 4.401 0.446 1.00 94.06 69 GLN A O 1
ATOM 571 N N . PHE A 1 70 ? -8.699 5.037 2.595 1.00 94.12 70 PHE A N 1
ATOM 572 C CA . PHE A 1 70 ? -9.420 3.871 3.097 1.00 94.12 70 PHE A CA 1
ATOM 573 C C . PHE A 1 70 ? -10.270 4.199 4.321 1.00 94.12 70 PHE A C 1
ATOM 575 O O . PHE A 1 70 ? -9.982 5.136 5.065 1.00 94.12 70 PHE A O 1
ATOM 582 N N . LYS A 1 71 ? -11.304 3.390 4.553 1.00 93.88 71 LYS A N 1
ATOM 583 C CA . LYS A 1 71 ? -12.102 3.397 5.780 1.00 93.88 71 LYS A CA 1
ATOM 584 C C . LYS A 1 71 ? -11.765 2.199 6.639 1.00 93.88 71 LYS A C 1
ATOM 586 O O . LYS A 1 71 ? -11.586 1.093 6.143 1.00 93.88 71 LYS A O 1
ATOM 591 N N . THR A 1 72 ? -11.678 2.404 7.944 1.00 92.81 72 THR A N 1
ATOM 592 C CA . THR A 1 72 ? -11.476 1.307 8.888 1.00 92.81 72 THR A CA 1
ATOM 593 C C . THR A 1 72 ? -12.032 1.653 10.260 1.00 92.81 72 THR A C 1
ATOM 595 O O . THR A 1 72 ? -12.263 2.815 10.593 1.00 92.81 72 THR A O 1
ATOM 598 N N . ARG A 1 73 ? -12.224 0.623 11.081 1.00 91.31 73 ARG A N 1
ATOM 599 C CA . ARG A 1 73 ? -12.540 0.753 12.510 1.00 91.31 73 ARG A CA 1
ATOM 600 C C . ARG A 1 73 ? -11.294 0.817 13.386 1.00 91.31 73 ARG A C 1
ATOM 602 O O . ARG A 1 73 ? -11.427 0.961 14.597 1.00 91.31 73 ARG A O 1
ATOM 609 N N . TYR A 1 74 ? -10.117 0.649 12.788 1.00 88.62 74 TYR A N 1
ATOM 610 C CA . TYR A 1 74 ? -8.855 0.676 13.507 1.00 88.62 74 TYR A CA 1
ATOM 611 C C . TYR A 1 74 ? -8.557 2.099 13.957 1.00 88.62 74 TYR A C 1
ATOM 613 O O . TYR A 1 74 ? -8.693 3.057 13.196 1.00 88.62 74 TYR A O 1
ATOM 621 N N . GLU A 1 75 ? -8.119 2.223 15.200 1.00 86.44 75 GLU A N 1
ATOM 622 C CA . GLU A 1 75 ? -7.658 3.491 15.740 1.00 86.44 75 GLU A CA 1
ATOM 623 C C . GLU A 1 75 ? -6.235 3.807 15.231 1.00 86.44 75 GLU A C 1
ATOM 625 O O . GLU A 1 75 ? -5.481 2.900 14.858 1.00 86.44 75 GLU A O 1
ATOM 630 N N . PRO A 1 76 ? -5.798 5.082 15.252 1.00 83.56 76 PRO A N 1
ATOM 631 C CA . PRO A 1 76 ? -4.503 5.481 14.694 1.00 83.56 76 PRO A CA 1
ATOM 632 C C . PRO A 1 76 ? -3.298 4.696 15.237 1.00 83.56 76 PRO A C 1
ATOM 634 O O . PRO A 1 76 ? -2.339 4.455 14.508 1.00 83.56 76 PRO A O 1
ATOM 637 N N . TYR A 1 77 ? -3.326 4.270 16.505 1.00 83.75 77 TYR A N 1
ATOM 638 C CA . TYR A 1 77 ? -2.242 3.472 17.090 1.00 83.75 77 TYR A CA 1
ATOM 639 C C . TYR A 1 77 ? -2.197 2.036 16.536 1.00 83.75 77 TYR A C 1
ATOM 641 O O . TYR A 1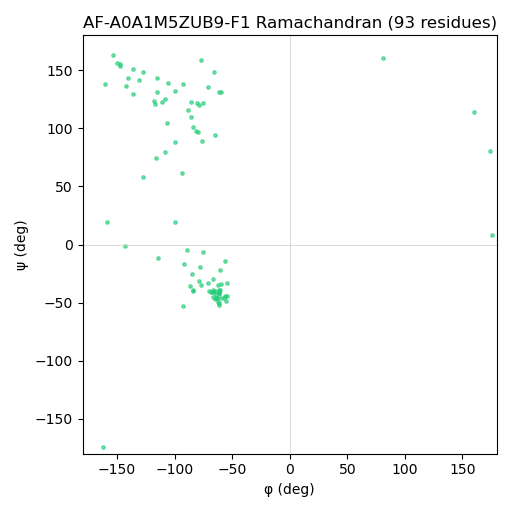 77 ? -1.112 1.475 16.393 1.00 83.75 77 TYR A O 1
ATOM 649 N N . GLU A 1 78 ? -3.349 1.447 16.198 1.00 88.56 78 GLU A N 1
ATOM 650 C CA . GLU A 1 78 ? -3.449 0.109 15.595 1.00 88.56 78 GLU A CA 1
ATOM 651 C C . GLU A 1 78 ? -2.923 0.138 14.164 1.00 88.56 78 GLU A C 1
ATOM 653 O O . GLU A 1 78 ? -2.183 -0.755 13.756 1.00 88.56 78 GLU A O 1
ATOM 658 N N . LEU A 1 79 ? -3.237 1.214 13.437 1.00 87.38 79 LEU A N 1
ATOM 659 C CA . LEU A 1 79 ? -2.678 1.486 12.118 1.00 87.38 79 LEU A CA 1
ATOM 660 C C . LEU A 1 79 ? -1.156 1.638 12.182 1.00 87.38 79 LEU A C 1
ATOM 662 O O . LEU A 1 79 ? -0.448 0.938 11.463 1.00 87.38 79 LEU A O 1
ATOM 666 N N . ARG A 1 80 ? -0.632 2.465 13.096 1.00 83.88 80 ARG A N 1
ATOM 667 C CA . ARG A 1 80 ? 0.823 2.609 13.294 1.00 83.88 80 ARG A CA 1
ATOM 668 C C . ARG A 1 80 ? 1.497 1.270 13.596 1.00 83.88 80 ARG A C 1
ATOM 670 O O . ARG A 1 80 ? 2.529 0.968 13.006 1.00 83.88 80 ARG A O 1
ATOM 677 N N . ALA A 1 81 ? 0.903 0.449 14.464 1.00 86.19 81 ALA A N 1
ATOM 678 C CA . ALA A 1 81 ? 1.425 -0.879 14.784 1.00 86.19 81 ALA A CA 1
ATOM 679 C C . ALA A 1 81 ? 1.398 -1.833 13.576 1.00 86.19 81 ALA A C 1
ATOM 681 O O . ALA A 1 81 ? 2.342 -2.597 13.371 1.00 86.19 81 ALA A O 1
ATOM 682 N N . PHE A 1 82 ? 0.336 -1.788 12.765 1.00 86.50 82 PHE A N 1
ATOM 683 C CA . PHE A 1 82 ? 0.229 -2.572 11.535 1.00 86.50 82 PHE A CA 1
ATOM 684 C C . PHE A 1 82 ? 1.329 -2.200 10.535 1.00 86.50 82 PHE A C 1
ATOM 686 O O . PHE A 1 82 ? 2.061 -3.084 10.081 1.00 86.50 82 PHE A O 1
ATOM 693 N N . PHE A 1 83 ? 1.475 -0.907 10.236 1.00 82.69 83 PHE A N 1
ATOM 694 C CA . PHE A 1 83 ? 2.447 -0.425 9.258 1.00 82.69 83 PHE A CA 1
ATOM 695 C C . PHE A 1 83 ? 3.885 -0.647 9.735 1.00 82.69 83 PHE A C 1
ATOM 697 O O . PHE A 1 83 ? 4.660 -1.232 8.990 1.00 82.69 83 PHE A O 1
ATOM 704 N N . SER A 1 84 ? 4.205 -0.341 10.999 1.00 78.44 84 SER A N 1
ATOM 705 C CA . SER A 1 84 ? 5.545 -0.563 11.572 1.00 78.44 84 SER A CA 1
ATOM 706 C C . SER A 1 84 ? 5.984 -2.033 11.546 1.00 78.44 84 SER A C 1
ATOM 708 O O . SER A 1 84 ? 7.164 -2.327 11.381 1.00 78.44 84 SER A O 1
ATOM 710 N N . LYS A 1 85 ? 5.050 -2.981 11.709 1.00 72.50 85 LYS A N 1
ATOM 711 C CA . LYS A 1 85 ? 5.374 -4.416 11.690 1.00 72.50 85 LYS A CA 1
ATOM 712 C C . LYS A 1 85 ? 5.599 -4.949 10.282 1.00 72.50 85 LYS A C 1
ATOM 714 O O . LYS A 1 85 ? 6.339 -5.915 10.097 1.00 72.50 85 LYS A O 1
ATOM 719 N N . LYS A 1 86 ? 4.861 -4.420 9.310 1.00 68.38 86 LYS A N 1
ATOM 720 C CA . LYS A 1 86 ? 4.935 -4.898 7.932 1.00 68.38 86 LYS A CA 1
ATOM 721 C C . LYS A 1 86 ? 6.072 -4.243 7.178 1.00 68.38 86 LYS A C 1
ATOM 723 O O . LYS A 1 86 ? 6.564 -4.848 6.227 1.00 68.38 86 LYS A O 1
ATOM 728 N N . CYS A 1 87 ? 6.472 -3.053 7.608 1.00 57.88 87 CYS A N 1
ATOM 729 C CA . CYS A 1 87 ? 7.305 -2.193 6.817 1.00 57.88 87 CYS A CA 1
ATOM 730 C C . CYS A 1 87 ? 8.027 -1.133 7.660 1.00 57.88 87 CYS A C 1
ATOM 732 O O . CYS A 1 87 ? 7.425 -0.500 8.527 1.00 57.88 87 CYS A O 1
ATOM 734 N N . SER A 1 88 ? 9.299 -0.896 7.363 1.00 54.97 88 SER A N 1
ATOM 735 C CA . SER A 1 88 ? 10.009 0.285 7.846 1.00 54.97 88 SER A CA 1
ATOM 736 C C . SER A 1 88 ? 9.648 1.450 6.916 1.00 54.97 88 SER A C 1
ATOM 738 O O . SER A 1 88 ? 10.145 1.497 5.793 1.00 54.97 88 SER A O 1
ATOM 740 N N . PHE A 1 89 ? 8.683 2.292 7.306 1.00 60.62 89 PHE A N 1
ATOM 741 C CA . PHE A 1 89 ? 8.173 3.413 6.501 1.00 60.62 89 PHE A CA 1
ATOM 742 C C . PHE A 1 89 ? 8.004 4.678 7.336 1.00 60.62 89 PHE A C 1
ATOM 744 O O . PHE A 1 89 ? 7.617 4.606 8.507 1.00 60.62 89 PHE A O 1
ATOM 751 N N . ASP A 1 90 ? 8.146 5.826 6.673 1.00 52.62 90 ASP A N 1
ATOM 752 C CA . ASP A 1 90 ? 7.637 7.105 7.158 1.00 52.62 90 ASP A CA 1
ATOM 753 C C . ASP A 1 90 ? 6.168 7.254 6.726 1.00 52.62 90 ASP A C 1
ATOM 755 O O . ASP A 1 90 ? 5.838 7.116 5.543 1.00 52.62 90 ASP A O 1
ATOM 759 N N . ILE A 1 91 ? 5.269 7.441 7.697 1.00 58.03 91 ILE A N 1
ATOM 760 C CA . ILE A 1 91 ? 3.829 7.579 7.451 1.00 58.03 91 ILE A CA 1
ATOM 761 C C . ILE A 1 91 ? 3.459 9.042 7.649 1.00 58.03 91 ILE A C 1
ATOM 763 O O . ILE A 1 91 ? 3.283 9.490 8.789 1.00 58.03 91 ILE A O 1
ATOM 767 N N . ASP A 1 92 ? 3.245 9.743 6.541 1.00 58.47 92 ASP A N 1
ATOM 768 C CA . ASP A 1 92 ? 2.527 11.009 6.566 1.00 58.47 92 ASP A CA 1
ATOM 769 C C . ASP A 1 92 ? 1.029 10.687 6.630 1.00 58.47 92 ASP A C 1
ATOM 771 O O . ASP A 1 92 ? 0.387 10.303 5.64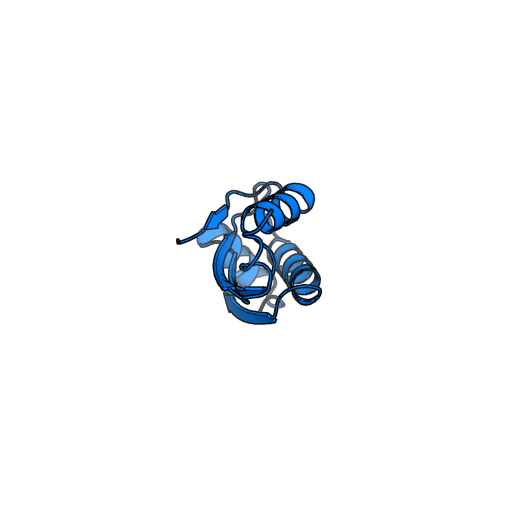5 1.00 58.47 92 ASP A O 1
ATOM 775 N N . VAL A 1 93 ? 0.495 10.710 7.853 1.00 55.25 93 VAL A N 1
ATOM 776 C CA . VAL A 1 93 ? -0.949 10.708 8.066 1.00 55.25 93 VAL A CA 1
ATOM 777 C C . VAL A 1 93 ? -1.366 12.162 7.937 1.00 55.25 93 VAL A C 1
ATOM 779 O O . VAL A 1 93 ? -1.180 12.928 8.881 1.00 55.25 93 VAL A O 1
ATOM 782 N N . GLY A 1 94 ? -1.918 12.533 6.784 1.00 46.69 94 GLY A N 1
ATOM 783 C CA . GLY A 1 94 ? -2.582 13.821 6.631 1.00 46.69 94 GLY A CA 1
ATOM 784 C C . GLY A 1 94 ? -3.810 13.842 7.538 1.00 46.69 94 GLY A C 1
ATOM 785 O O . GLY A 1 94 ? -4.855 13.309 7.164 1.00 46.69 94 GLY A O 1
ATOM 786 N N . ILE A 1 95 ? -3.654 14.375 8.754 1.00 37.78 95 ILE A N 1
ATOM 787 C CA . ILE A 1 95 ? -4.743 14.676 9.697 1.00 37.78 95 ILE A CA 1
ATOM 788 C C . ILE A 1 95 ? -5.069 16.161 9.589 1.00 37.78 95 ILE A C 1
ATOM 790 O O . ILE A 1 95 ? -4.113 16.966 9.654 1.00 37.78 95 ILE A O 1
#

Solvent-accessible surface area (backbone atoms only — not comparable to full-atom values): 5554 Å² total; per-residue (Å²): 140,90,88,86,87,80,88,77,69,71,43,77,46,46,38,39,39,40,60,73,82,60,46,79,58,42,20,57,54,51,51,54,48,51,63,58,44,60,75,67,30,53,76,76,48,57,38,75,78,58,50,79,46,53,73,64,32,12,48,45,30,64,77,72,24,41,33,41,31,32,35,25,68,67,51,74,68,56,50,51,52,52,48,58,73,78,39,71,59,59,74,53,65,74,123

Mean predicted aligned error: 7.72 Å

pLDDT: mean 79.96, std 14.59, range [37.78, 94.62]

Secondary structure (DSSP, 8-state):
------S---EEEEEEEEETT--TTHHHHHHHHHHHHTTTEEEEEEESS-TT-HHHHHHHHHHH-EEEEEEES--HHHHHHHHHHH--EEEEE--